Protein AF-A0A0G0XEP2-F1 (afdb_monomer)

Secondary structure (DSSP, 8-state):
-EE-TTHHHH-HHHHHHHHHHHHHHHHH---SEEEEEE-BHHHHTT----SSPPPP-B-GGG-SEEEE-GGGHHHHHHHHHT-GGGHHHHHHHHHHHHHS---EEEEEEEEPPP---

Structure (mmCIF, N/CA/C/O backbone):
data_AF-A0A0G0XEP2-F1
#
_entry.id   AF-A0A0G0XEP2-F1
#
loop_
_atom_site.group_PDB
_atom_site.id
_atom_site.type_symbol
_atom_site.label_atom_id
_atom_site.label_alt_id
_atom_site.label_comp_id
_atom_site.label_asym_id
_atom_site.label_entity_id
_atom_site.label_seq_id
_atom_site.pdbx_PDB_ins_code
_atom_site.Cartn_x
_atom_site.Cartn_y
_atom_site.Cartn_z
_atom_site.occupancy
_atom_site.B_iso_or_equiv
_atom_site.auth_seq_id
_atom_site.auth_comp_id
_atom_site.auth_asym_id
_atom_site.auth_atom_id
_atom_site.pdbx_PDB_model_num
ATOM 1 N N . MET A 1 1 ? -8.485 -1.991 4.196 1.00 96.00 1 MET A N 1
ATOM 2 C CA . MET A 1 1 ? -7.043 -2.001 3.879 1.00 96.00 1 MET A CA 1
ATOM 3 C C . MET A 1 1 ? -6.649 -0.611 3.416 1.00 96.00 1 MET A C 1
ATOM 5 O O . MET A 1 1 ? -7.498 0.071 2.856 1.00 96.00 1 MET A O 1
ATOM 9 N N . THR A 1 2 ? -5.418 -0.189 3.676 1.00 98.00 2 THR A N 1
ATOM 10 C CA . THR A 1 2 ? -4.826 1.052 3.152 1.00 98.00 2 THR A CA 1
ATOM 11 C C . THR A 1 2 ? -3.303 0.891 3.044 1.00 98.00 2 THR A C 1
ATOM 13 O O . THR A 1 2 ? -2.789 -0.190 3.333 1.00 98.00 2 THR A O 1
ATOM 16 N N . PHE A 1 3 ? -2.581 1.920 2.605 1.00 97.94 3 PHE A N 1
ATOM 17 C CA . PHE A 1 3 ? -1.112 1.940 2.585 1.00 97.94 3 PHE A CA 1
ATOM 18 C C . PHE A 1 3 ? -0.542 1.995 4.004 1.00 97.94 3 PHE A C 1
ATOM 20 O O . PHE A 1 3 ? -1.215 2.485 4.911 1.00 97.94 3 PHE A O 1
ATOM 27 N N . ASN A 1 4 ? 0.704 1.564 4.214 1.00 96.31 4 ASN A N 1
ATOM 28 C CA . ASN A 1 4 ? 1.413 1.906 5.448 1.00 96.31 4 ASN A CA 1
ATOM 29 C C . ASN A 1 4 ? 1.456 3.434 5.661 1.00 96.31 4 ASN A C 1
ATOM 31 O O . ASN A 1 4 ? 1.245 4.220 4.735 1.00 96.31 4 ASN A O 1
ATOM 35 N N . LEU A 1 5 ? 1.708 3.874 6.895 1.00 95.50 5 LEU A N 1
ATOM 36 C CA . LEU A 1 5 ? 1.630 5.302 7.236 1.00 95.50 5 LEU A CA 1
ATOM 37 C C . LEU A 1 5 ? 2.687 6.164 6.523 1.00 95.50 5 LEU A C 1
ATOM 39 O O . LEU A 1 5 ? 2.500 7.374 6.417 1.00 95.50 5 LEU A O 1
ATOM 43 N N . ASN A 1 6 ? 3.732 5.540 5.973 1.00 93.56 6 ASN A N 1
ATOM 44 C CA . ASN A 1 6 ? 4.745 6.186 5.137 1.00 93.56 6 ASN A CA 1
ATOM 45 C C . ASN A 1 6 ? 4.349 6.226 3.645 1.00 93.56 6 ASN A C 1
ATOM 47 O O . ASN A 1 6 ? 5.121 6.685 2.811 1.00 93.56 6 ASN A O 1
ATOM 51 N N . GLY A 1 7 ? 3.152 5.756 3.279 1.00 92.25 7 GLY A N 1
ATOM 52 C CA . GLY A 1 7 ? 2.630 5.812 1.914 1.00 92.25 7 GLY A CA 1
ATOM 53 C C . GLY A 1 7 ? 3.260 4.808 0.945 1.00 92.25 7 GLY A C 1
ATOM 54 O O . GLY A 1 7 ? 3.113 4.966 -0.265 1.00 92.25 7 GLY A O 1
ATOM 55 N N . VAL A 1 8 ? 3.945 3.782 1.461 1.00 91.88 8 VAL A N 1
ATOM 56 C CA . VAL A 1 8 ? 4.653 2.703 0.746 1.00 91.88 8 VAL A CA 1
ATOM 57 C C . VAL A 1 8 ? 5.816 3.198 -0.112 1.00 91.88 8 VAL A C 1
ATOM 59 O O . VAL A 1 8 ? 6.950 2.821 0.138 1.00 91.88 8 VAL A O 1
ATOM 62 N N . SER A 1 9 ? 5.543 4.064 -1.085 1.00 89.19 9 SER A N 1
ATOM 63 C CA . SER A 1 9 ? 6.525 4.729 -1.942 1.00 89.19 9 SER A CA 1
ATOM 64 C C . SER A 1 9 ? 6.906 6.133 -1.472 1.00 89.19 9 SER A C 1
ATOM 66 O O . SER A 1 9 ? 7.665 6.818 -2.149 1.00 89.19 9 SER A O 1
ATOM 68 N N . GLY A 1 10 ? 6.342 6.609 -0.357 1.00 89.88 10 GLY A N 1
ATOM 69 C CA . GLY A 1 10 ? 6.521 7.988 0.108 1.00 89.88 10 GLY A CA 1
ATOM 70 C C . GLY A 1 10 ? 5.616 9.010 -0.584 1.00 89.88 10 GLY A C 1
ATOM 71 O O . GLY A 1 10 ? 5.646 10.187 -0.227 1.00 89.88 10 GLY A O 1
ATOM 72 N N . HIS A 1 11 ? 4.789 8.595 -1.554 1.00 92.38 11 HIS A N 1
ATOM 73 C CA . HIS A 1 11 ? 3.886 9.510 -2.256 1.00 92.38 11 HIS A CA 1
ATOM 74 C C . HIS A 1 11 ? 2.908 10.176 -1.275 1.00 92.38 11 HIS A C 1
ATOM 76 O O . HIS A 1 11 ? 2.232 9.498 -0.498 1.00 92.38 11 HIS A O 1
ATOM 82 N N . LEU A 1 12 ? 2.787 11.506 -1.341 1.00 94.12 12 LEU A N 1
ATOM 83 C CA . LEU A 1 12 ? 1.985 12.286 -0.390 1.00 94.12 12 LEU A CA 1
ATOM 84 C C . LEU A 1 12 ? 0.513 11.857 -0.370 1.00 94.12 12 LEU A C 1
ATOM 86 O O . LEU A 1 12 ? -0.065 11.717 0.706 1.00 94.12 12 LEU A O 1
ATOM 90 N N . ASP A 1 13 ? -0.069 11.558 -1.533 1.00 95.50 13 ASP A N 1
ATOM 91 C CA . ASP A 1 13 ? -1.439 11.036 -1.606 1.00 95.50 13 ASP A CA 1
ATOM 92 C C . ASP A 1 13 ? -1.601 9.705 -0.865 1.00 95.50 13 ASP A C 1
ATOM 94 O O . ASP A 1 13 ? -2.604 9.501 -0.183 1.00 95.50 13 ASP A O 1
ATOM 98 N N . HIS A 1 14 ? -0.609 8.811 -0.922 1.00 96.19 14 HIS A N 1
ATOM 99 C CA . HIS A 1 14 ? -0.671 7.546 -0.193 1.00 96.19 14 HIS A CA 1
ATOM 100 C C . HIS A 1 14 ? -0.623 7.778 1.321 1.00 96.19 14 HIS A C 1
ATOM 102 O O . HIS A 1 14 ? -1.409 7.180 2.056 1.00 96.19 14 HIS A O 1
ATOM 108 N N . VAL A 1 15 ? 0.238 8.691 1.789 1.00 96.44 15 VAL A N 1
ATOM 109 C CA . VAL A 1 15 ? 0.303 9.099 3.205 1.00 96.44 15 VAL A CA 1
ATOM 110 C C . VAL A 1 15 ? -1.031 9.701 3.651 1.00 96.44 15 VAL A C 1
ATOM 112 O O . VAL A 1 15 ? -1.561 9.341 4.707 1.00 96.44 15 VAL A O 1
ATOM 115 N N . ALA A 1 16 ? -1.615 10.587 2.844 1.00 97.88 16 ALA A N 1
ATOM 116 C CA . ALA A 1 16 ? -2.897 11.214 3.140 1.00 97.88 16 ALA A CA 1
ATOM 117 C C . ALA A 1 16 ? -4.029 10.177 3.227 1.00 97.88 16 ALA A C 1
ATOM 119 O O . ALA A 1 16 ? -4.787 10.172 4.201 1.00 97.88 16 ALA A O 1
ATOM 120 N N . VAL A 1 17 ? -4.109 9.252 2.265 1.00 98.25 17 VAL A N 1
ATOM 121 C 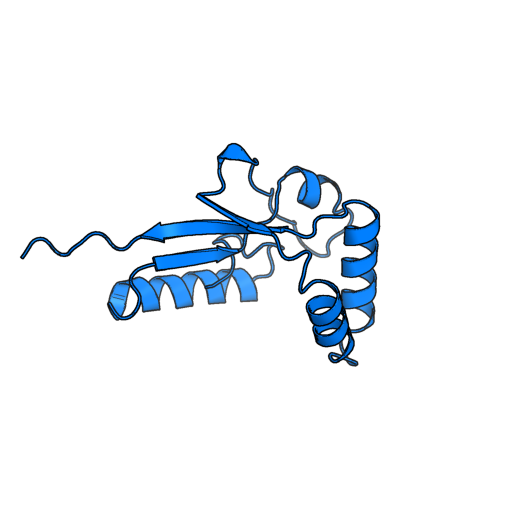CA . VAL A 1 17 ? -5.101 8.166 2.249 1.00 98.25 17 VAL A CA 1
ATOM 122 C C . VAL A 1 17 ? -4.919 7.220 3.439 1.00 98.25 17 VAL A C 1
ATOM 124 O O . VAL A 1 17 ? -5.917 6.842 4.063 1.00 98.25 17 VAL A O 1
ATOM 127 N N . ALA A 1 18 ? -3.682 6.872 3.809 1.00 97.94 18 ALA A N 1
ATOM 128 C CA . ALA A 1 18 ? -3.390 6.040 4.976 1.00 97.94 18 ALA A CA 1
ATOM 129 C C . ALA A 1 18 ? -3.915 6.681 6.267 1.00 97.94 18 ALA A C 1
ATOM 131 O O . ALA A 1 18 ? -4.652 6.049 7.030 1.00 97.94 18 ALA A O 1
ATOM 132 N N . ASN A 1 19 ? -3.624 7.966 6.476 1.00 97.94 19 ASN A N 1
ATOM 133 C CA . ASN A 1 19 ? -4.078 8.714 7.646 1.00 97.94 19 ASN A CA 1
ATOM 134 C C . ASN A 1 19 ? -5.603 8.903 7.666 1.00 97.94 19 ASN A C 1
ATOM 136 O O . ASN A 1 19 ? -6.243 8.661 8.694 1.00 97.94 19 ASN A O 1
ATOM 140 N N . ALA A 1 20 ? -6.208 9.274 6.535 1.00 98.19 20 ALA A N 1
ATOM 141 C CA . ALA A 1 20 ? -7.655 9.449 6.426 1.00 98.19 20 ALA A CA 1
ATOM 142 C C . ALA A 1 20 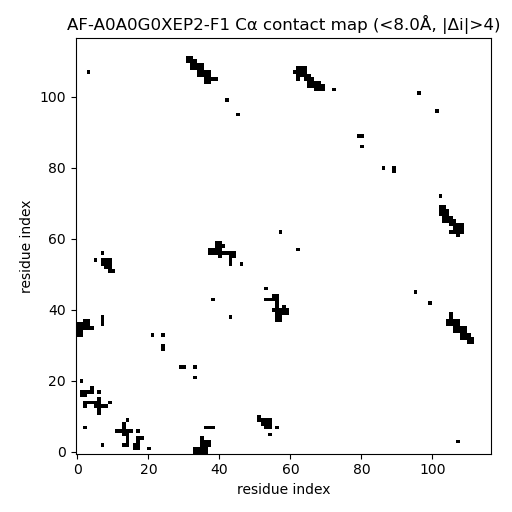? -8.404 8.137 6.701 1.00 98.19 20 ALA A C 1
ATOM 144 O O . ALA A 1 20 ? -9.341 8.111 7.503 1.00 98.19 20 ALA A O 1
ATOM 145 N N . THR A 1 21 ? -7.946 7.031 6.107 1.00 97.94 21 THR A N 1
ATOM 146 C CA . THR A 1 21 ? -8.531 5.700 6.323 1.00 97.94 21 THR A CA 1
ATOM 147 C C . THR A 1 21 ? -8.370 5.252 7.772 1.00 97.94 21 THR A C 1
ATOM 149 O O . THR A 1 21 ? -9.314 4.728 8.360 1.00 97.94 21 THR A O 1
ATOM 152 N N . THR A 1 22 ? -7.209 5.506 8.382 1.00 97.31 22 THR A N 1
ATOM 153 C CA . THR A 1 22 ? -6.956 5.194 9.797 1.00 97.31 22 THR A CA 1
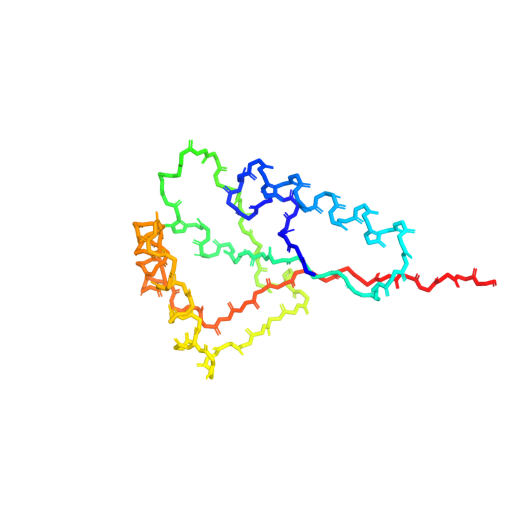ATOM 154 C C . THR A 1 22 ? -7.885 5.982 10.717 1.00 97.31 22 THR A C 1
ATOM 156 O O . THR A 1 22 ? -8.505 5.410 11.612 1.00 97.31 22 THR A O 1
ATOM 159 N N . SER A 1 23 ? -8.068 7.280 10.454 1.0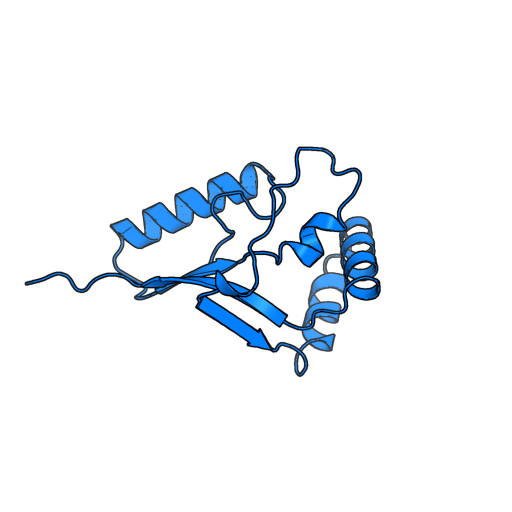0 96.81 23 SER A N 1
ATOM 160 C CA . SER A 1 23 ? -9.008 8.116 11.206 1.00 96.81 23 SER A CA 1
ATOM 161 C C . SER A 1 23 ? -10.450 7.624 11.055 1.00 96.81 23 SER A C 1
ATOM 163 O O . SER A 1 23 ? -11.186 7.554 12.040 1.00 96.81 23 SER A O 1
ATOM 165 N N . ALA A 1 24 ? -10.858 7.246 9.839 1.00 96.94 24 ALA A N 1
ATOM 166 C CA . ALA A 1 24 ? -12.180 6.685 9.582 1.00 96.94 24 ALA A CA 1
ATOM 167 C C . ALA A 1 24 ? -12.377 5.341 10.301 1.00 96.94 24 ALA A C 1
ATOM 169 O O . ALA A 1 24 ? -13.420 5.126 10.919 1.00 96.94 24 ALA A O 1
ATOM 170 N N . PHE A 1 25 ? -11.371 4.462 10.290 1.00 96.44 25 PHE A N 1
ATOM 171 C CA . PHE A 1 25 ? -11.381 3.215 11.053 1.00 96.44 25 PHE A CA 1
ATOM 172 C C . PHE A 1 25 ? -11.564 3.486 12.549 1.00 96.44 25 PHE A C 1
ATOM 174 O O . PHE A 1 25 ? -12.435 2.886 13.175 1.00 96.44 25 PHE A O 1
ATOM 181 N N . ASP A 1 26 ? -10.816 4.423 13.127 1.00 94.06 26 ASP A N 1
ATOM 182 C CA . ASP A 1 26 ? -10.905 4.725 14.558 1.00 94.06 26 ASP A CA 1
ATOM 183 C C . ASP A 1 26 ? -12.259 5.328 14.957 1.00 94.06 26 ASP A C 1
ATOM 185 O O . ASP A 1 26 ? -12.815 4.970 15.996 1.00 94.06 26 ASP A O 1
ATOM 189 N N . LYS A 1 27 ? -12.824 6.201 14.118 1.00 95.19 27 LYS A N 1
ATOM 190 C CA . LYS A 1 27 ? -14.074 6.917 14.415 1.00 95.19 27 LYS A CA 1
ATOM 191 C C . LYS A 1 27 ? -15.331 6.086 14.183 1.00 95.19 27 LYS A C 1
ATOM 193 O O . LYS A 1 27 ? -16.277 6.192 14.956 1.00 95.19 27 LYS A O 1
ATOM 198 N N . THR A 1 28 ? -15.373 5.301 13.107 1.00 94.62 28 THR A N 1
ATOM 199 C CA . THR A 1 28 ? -16.615 4.629 12.683 1.00 94.62 28 THR A CA 1
ATOM 200 C C . THR A 1 28 ? -16.901 3.358 13.461 1.00 94.62 28 THR A C 1
ATOM 202 O O . THR A 1 28 ? -18.059 2.987 13.614 1.00 94.62 28 THR A O 1
ATOM 205 N N . GLY A 1 29 ? -15.872 2.655 13.936 1.00 89.94 29 GLY A N 1
ATOM 206 C CA . GLY A 1 29 ? -16.102 1.368 14.582 1.00 89.94 29 GLY A CA 1
ATOM 207 C C . GLY A 1 29 ? -16.519 0.242 13.620 1.00 89.94 29 GLY A C 1
ATOM 208 O O . GLY A 1 29 ? -16.819 -0.848 14.091 1.00 89.94 29 GLY A O 1
ATOM 209 N N . PHE A 1 30 ? -16.546 0.474 12.301 1.00 92.00 30 PHE A N 1
ATOM 210 C CA . PHE A 1 30 ? -17.205 -0.434 11.352 1.00 92.00 30 PHE A CA 1
ATOM 211 C C . PHE A 1 30 ? -16.456 -1.759 11.131 1.00 92.00 30 PHE A C 1
ATOM 213 O O . PHE A 1 30 ? -17.056 -2.824 11.168 1.00 92.00 30 PHE A O 1
ATOM 220 N N . ALA A 1 31 ? -15.139 -1.705 10.913 1.00 94.25 31 ALA A N 1
ATOM 221 C CA . ALA A 1 31 ? -14.309 -2.889 10.660 1.00 94.25 31 ALA A CA 1
ATOM 222 C C . ALA A 1 31 ? -13.517 -3.299 11.906 1.00 94.25 31 ALA A C 1
ATOM 224 O O . ALA A 1 31 ? -13.067 -2.419 12.631 1.00 94.25 31 ALA A O 1
ATOM 225 N N . GLU A 1 32 ? -13.292 -4.593 12.142 1.00 95.50 32 GLU A N 1
ATOM 226 C CA . GLU A 1 32 ? -12.534 -5.099 13.305 1.00 95.50 32 GLU A CA 1
ATOM 227 C C . GLU A 1 32 ? -11.012 -4.979 13.147 1.00 95.50 32 GLU A C 1
ATOM 229 O O . GLU A 1 32 ? -10.292 -4.776 14.127 1.00 95.50 32 GLU A O 1
ATOM 234 N N . LYS A 1 33 ? -10.521 -5.083 11.909 1.00 97.31 33 LYS A N 1
ATOM 235 C CA . LYS A 1 33 ? -9.098 -5.033 11.565 1.00 97.31 33 LYS A CA 1
ATOM 236 C C . LYS A 1 33 ? -8.836 -3.998 10.480 1.00 97.31 33 LYS A C 1
ATOM 238 O O . LYS A 1 33 ? -9.624 -3.856 9.542 1.00 97.31 33 LYS A O 1
ATOM 243 N N . LEU A 1 34 ? -7.701 -3.316 10.585 1.00 97.81 34 LEU A N 1
ATOM 244 C CA . LEU A 1 34 ? -7.151 -2.475 9.533 1.00 97.81 34 LEU A CA 1
ATOM 245 C C . LEU A 1 34 ? -5.801 -3.037 9.087 1.00 97.81 34 LEU A C 1
ATOM 247 O O . LEU A 1 34 ? -4.864 -3.127 9.874 1.00 97.81 34 LEU A O 1
ATOM 251 N N . TYR A 1 35 ? -5.743 -3.397 7.811 1.00 98.38 35 TYR A N 1
ATOM 252 C CA . TYR A 1 35 ? -4.560 -3.909 7.129 1.00 98.38 35 TYR A CA 1
ATOM 253 C C . TYR A 1 35 ? -3.804 -2.762 6.465 1.00 98.38 35 TYR A C 1
ATOM 255 O O . TYR A 1 35 ? -4.393 -2.056 5.635 1.00 98.38 35 TYR A O 1
ATOM 263 N N . TYR A 1 36 ? -2.531 -2.606 6.812 1.00 98.31 36 TYR A N 1
ATOM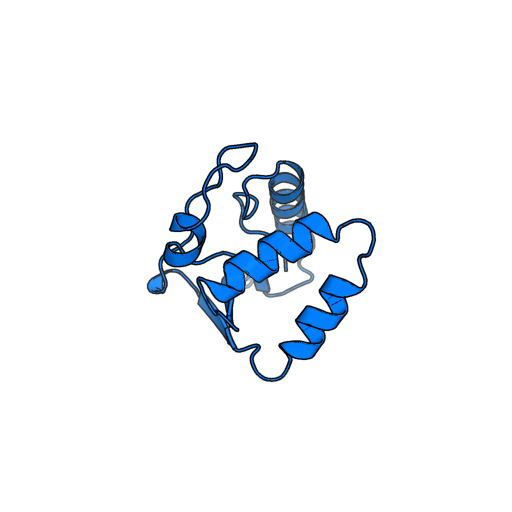 264 C CA . TYR A 1 36 ? -1.601 -1.676 6.184 1.00 98.31 36 TYR A CA 1
ATOM 265 C C . TYR A 1 36 ? -0.698 -2.445 5.230 1.00 98.31 36 TYR A C 1
ATOM 267 O O . TYR A 1 36 ? 0.115 -3.249 5.678 1.00 98.31 36 TYR A O 1
ATOM 275 N N . TYR A 1 37 ? -0.862 -2.221 3.928 1.00 97.94 37 TYR A N 1
ATOM 276 C CA . TYR A 1 37 ? 0.021 -2.801 2.922 1.00 97.94 37 TYR A CA 1
ATOM 277 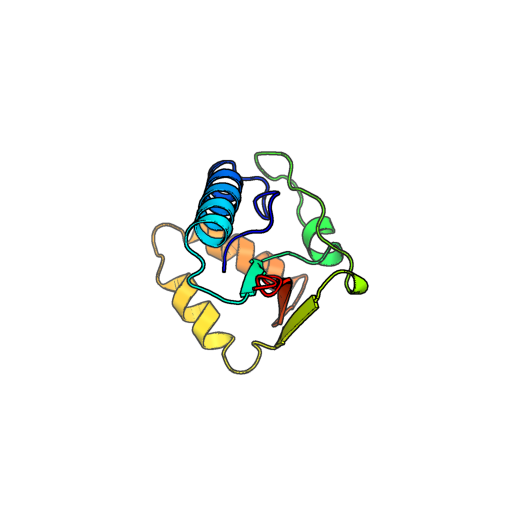C C . TYR A 1 37 ? 1.419 -2.201 3.068 1.00 97.94 37 TYR A C 1
ATOM 279 O O . TYR A 1 37 ? 1.573 -0.976 3.038 1.00 97.94 37 TYR A O 1
ATOM 287 N N . SER A 1 38 ? 2.411 -3.071 3.215 1.00 96.56 38 SER A N 1
ATOM 288 C CA . SER A 1 38 ? 3.811 -2.719 3.428 1.00 96.56 38 SER A CA 1
ATOM 289 C C . SER A 1 38 ? 4.699 -3.515 2.474 1.00 96.56 38 SER A C 1
ATOM 291 O O . SER A 1 38 ? 4.327 -4.590 2.004 1.00 96.56 38 SER A O 1
ATOM 293 N N . LEU A 1 39 ? 5.883 -2.980 2.185 1.00 94.31 39 LEU A N 1
ATOM 294 C CA . LEU A 1 39 ? 6.889 -3.660 1.373 1.00 94.31 39 LEU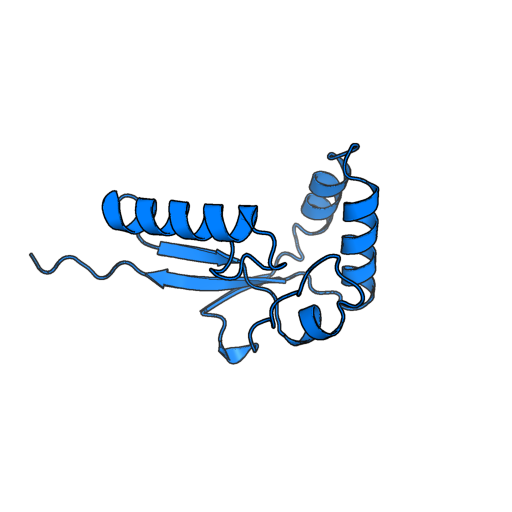 A CA 1
ATOM 295 C C . LEU A 1 39 ? 8.005 -4.202 2.272 1.00 94.31 39 LEU A C 1
ATOM 297 O O . LEU A 1 39 ? 8.378 -3.519 3.229 1.00 94.31 39 LEU A O 1
ATOM 301 N N . PRO A 1 40 ? 8.560 -5.387 1.969 1.00 94.12 40 PRO A N 1
ATOM 302 C CA . PRO A 1 40 ? 9.772 -5.868 2.618 1.00 94.12 40 PRO A CA 1
ATOM 303 C C . PRO A 1 40 ? 10.944 -4.933 2.368 1.00 94.12 40 PRO A C 1
ATOM 305 O O . PRO A 1 40 ? 11.112 -4.435 1.251 1.00 94.12 40 PRO A O 1
ATOM 308 N N . LYS A 1 41 ? 11.803 -4.773 3.373 1.00 93.31 41 LYS A N 1
ATOM 309 C CA . LYS A 1 41 ? 13.032 -3.991 3.254 1.00 93.31 41 LYS A CA 1
ATOM 310 C C . LYS A 1 41 ? 13.899 -4.478 2.092 1.00 93.31 41 LYS A C 1
ATOM 312 O O . LYS A 1 41 ? 14.333 -3.684 1.266 1.00 93.31 41 LYS A O 1
ATOM 317 N N . ALA A 1 42 ? 14.030 -5.796 1.945 1.00 90.19 42 ALA A N 1
ATOM 318 C CA . ALA A 1 42 ? 14.760 -6.407 0.835 1.00 90.19 42 ALA A CA 1
ATOM 319 C C . ALA A 1 42 ? 14.232 -5.996 -0.554 1.00 90.19 42 ALA A C 1
ATOM 321 O O . ALA A 1 42 ? 14.994 -6.008 -1.514 1.00 90.19 42 ALA A O 1
ATOM 322 N N . TYR A 1 43 ? 12.948 -5.635 -0.678 1.00 89.38 43 TYR A N 1
ATOM 323 C CA . TYR A 1 43 ? 12.394 -5.088 -1.916 1.00 89.38 43 TYR A CA 1
ATOM 324 C C . TYR A 1 43 ? 12.700 -3.594 -2.052 1.00 89.38 43 TYR A C 1
ATOM 326 O O . TYR A 1 43 ? 13.163 -3.165 -3.108 1.00 89.38 43 TYR A O 1
ATOM 334 N N . THR A 1 44 ? 12.471 -2.798 -1.003 1.00 90.56 44 THR A N 1
ATOM 335 C CA . THR A 1 44 ? 12.710 -1.344 -1.048 1.00 90.56 44 THR A CA 1
ATOM 336 C C . THR A 1 44 ? 14.178 -1.002 -1.278 1.00 90.56 44 THR A C 1
ATOM 338 O O . THR A 1 44 ? 14.463 -0.062 -2.008 1.00 90.56 44 THR A O 1
ATOM 341 N N . ASP A 1 45 ? 15.103 -1.816 -0.762 1.00 89.06 45 ASP A N 1
ATOM 342 C CA . ASP A 1 45 ? 16.549 -1.671 -0.975 1.00 89.06 45 ASP A CA 1
ATOM 343 C C . ASP A 1 45 ? 16.957 -1.845 -2.456 1.00 89.06 45 ASP A C 1
ATOM 345 O O . ASP A 1 45 ? 18.059 -1.466 -2.843 1.00 89.06 45 ASP A O 1
ATOM 349 N N . THR A 1 46 ? 16.082 -2.406 -3.304 1.00 85.69 46 THR A N 1
ATOM 350 C CA . THR A 1 46 ? 16.310 -2.522 -4.761 1.00 85.69 46 THR A CA 1
ATOM 351 C C . THR A 1 46 ? 15.776 -1.337 -5.565 1.00 85.69 46 THR A C 1
ATOM 353 O O . THR A 1 46 ? 15.962 -1.292 -6.785 1.00 85.69 46 THR A O 1
ATOM 356 N N . ILE A 1 47 ? 15.071 -0.409 -4.912 1.00 84.75 47 ILE A N 1
ATOM 357 C CA . ILE A 1 47 ? 14.492 0.766 -5.553 1.00 84.75 47 ILE A CA 1
ATOM 358 C C . ILE A 1 47 ? 15.540 1.876 -5.577 1.00 84.75 47 ILE A C 1
ATOM 360 O O . ILE A 1 47 ? 15.851 2.495 -4.564 1.00 84.75 47 ILE A O 1
ATOM 364 N N . GLU A 1 48 ? 16.057 2.139 -6.770 1.00 76.69 48 GLU A N 1
ATOM 365 C CA . GLU A 1 48 ? 16.970 3.243 -7.057 1.00 76.69 48 GLU A CA 1
ATOM 366 C C . GLU A 1 48 ? 16.207 4.362 -7.791 1.00 76.69 48 GLU A C 1
ATOM 368 O O . GLU A 1 48 ? 15.234 4.097 -8.499 1.00 76.69 48 GLU A O 1
ATOM 373 N N . ASP A 1 49 ? 16.649 5.612 -7.624 1.00 73.75 49 ASP A N 1
ATOM 374 C CA . ASP A 1 49 ? 16.204 6.776 -8.408 1.00 73.75 49 ASP A CA 1
ATOM 375 C C . ASP A 1 49 ? 14.682 7.026 -8.453 1.00 73.75 49 ASP A C 1
ATOM 377 O O . ASP A 1 49 ? 14.087 7.267 -9.508 1.00 73.75 49 ASP A O 1
ATOM 381 N N . TYR A 1 50 ? 14.029 7.025 -7.288 1.00 80.12 50 TYR A N 1
ATOM 382 C CA . TYR A 1 50 ? 12.647 7.495 -7.180 1.00 80.12 50 TYR A CA 1
ATOM 383 C C . TYR A 1 50 ? 12.579 9.030 -7.119 1.00 80.12 50 TYR A C 1
ATOM 385 O O . TYR A 1 50 ? 13.460 9.690 -6.570 1.00 80.12 50 TYR A O 1
ATOM 393 N N . PHE A 1 51 ? 11.517 9.621 -7.678 1.00 79.62 51 PHE A N 1
ATOM 394 C CA . PHE A 1 51 ? 11.397 11.081 -7.827 1.00 79.62 51 PHE A CA 1
ATOM 395 C C . PHE A 1 51 ? 11.298 11.849 -6.488 1.00 79.62 51 PHE A C 1
ATOM 397 O O . PHE A 1 51 ? 11.448 13.070 -6.460 1.00 79.62 51 PHE A O 1
ATOM 404 N N . ILE A 1 52 ? 11.049 11.133 -5.387 1.00 80.69 52 ILE A N 1
ATOM 405 C CA . ILE A 1 52 ? 11.111 11.583 -3.989 1.00 80.69 52 ILE A CA 1
ATOM 406 C C . ILE A 1 52 ? 11.820 10.515 -3.144 1.00 80.69 52 ILE A C 1
ATOM 408 O O . ILE A 1 52 ? 12.106 9.422 -3.627 1.00 80.69 52 ILE A O 1
ATOM 412 N N . HIS A 1 53 ? 12.061 10.799 -1.860 1.00 84.62 53 HIS A N 1
ATOM 413 C CA . HIS A 1 53 ? 12.560 9.792 -0.923 1.00 84.62 53 HIS A CA 1
ATOM 414 C C . HIS A 1 53 ? 11.591 8.602 -0.823 1.00 84.62 53 HIS A C 1
ATOM 416 O O . HIS A 1 53 ? 10.443 8.768 -0.406 1.00 84.62 53 HIS A O 1
ATOM 422 N N . PHE A 1 54 ? 12.074 7.415 -1.195 1.00 90.19 54 PHE A N 1
ATOM 423 C CA . PHE A 1 54 ? 11.362 6.154 -1.020 1.00 90.19 54 PHE A CA 1
ATOM 424 C C . PHE A 1 54 ? 11.626 5.638 0.408 1.00 90.19 54 PHE A C 1
ATOM 426 O O . PHE A 1 54 ? 12.790 5.417 0.746 1.00 90.19 54 PHE A O 1
ATOM 433 N N . PRO A 1 55 ? 10.59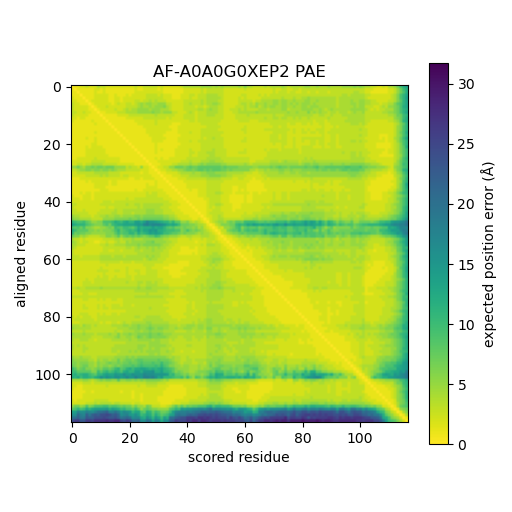9 5.483 1.264 1.00 91.81 55 PRO A N 1
ATOM 434 C CA . PRO A 1 55 ? 10.786 5.045 2.643 1.00 91.81 55 PRO A CA 1
ATOM 435 C C . PRO A 1 55 ? 11.329 3.619 2.730 1.00 91.81 55 PRO A C 1
ATOM 437 O O . PRO A 1 55 ? 10.984 2.768 1.907 1.00 91.81 55 PRO A O 1
ATOM 440 N N . ASP A 1 56 ? 12.100 3.342 3.781 1.00 93.06 56 ASP A N 1
ATOM 441 C CA . ASP A 1 56 ? 12.509 1.977 4.103 1.00 93.06 56 ASP A CA 1
ATOM 442 C C . ASP A 1 56 ? 11.284 1.067 4.292 1.00 93.06 56 ASP A C 1
ATOM 444 O O . ASP A 1 56 ? 10.290 1.432 4.935 1.00 93.06 56 ASP A O 1
ATOM 448 N N . GLY A 1 57 ? 11.369 -0.132 3.715 1.00 93.44 57 GLY A N 1
ATOM 449 C CA . GLY A 1 57 ? 10.444 -1.223 3.978 1.00 93.44 57 GLY A CA 1
ATOM 450 C C . GLY A 1 57 ? 10.645 -1.835 5.364 1.00 93.44 57 GLY A C 1
ATOM 451 O O . GLY A 1 57 ? 11.555 -1.468 6.106 1.00 93.44 57 GLY A O 1
ATOM 452 N N . SER A 1 58 ? 9.790 -2.795 5.696 1.00 95.50 58 SER A N 1
ATOM 453 C CA . SER A 1 58 ? 9.832 -3.517 6.971 1.00 95.50 58 SER A CA 1
ATOM 454 C C . SER A 1 58 ? 10.579 -4.841 6.841 1.00 95.50 58 SER A C 1
ATOM 456 O O . SER A 1 58 ? 10.572 -5.474 5.784 1.00 95.50 58 SER A O 1
ATOM 458 N N . GLU A 1 59 ? 11.212 -5.279 7.917 1.00 95.69 59 GLU A N 1
ATOM 459 C CA . GLU A 1 59 ? 11.825 -6.598 8.016 1.00 95.69 59 GLU A CA 1
ATOM 460 C C . GLU A 1 59 ? 10.756 -7.700 8.059 1.00 95.69 59 GLU A C 1
ATOM 462 O O . GLU A 1 59 ? 9.643 -7.495 8.544 1.00 95.69 59 GLU A O 1
ATOM 467 N N . ASP A 1 60 ? 11.102 -8.911 7.612 1.00 91.75 60 ASP A N 1
ATOM 468 C CA . ASP A 1 60 ? 10.147 -10.028 7.507 1.00 91.75 60 ASP A CA 1
ATOM 469 C C . ASP A 1 60 ? 9.427 -10.352 8.831 1.00 91.75 60 ASP A C 1
ATOM 471 O O . ASP A 1 60 ? 8.274 -10.783 8.831 1.00 91.75 60 ASP A O 1
ATOM 475 N N . HIS A 1 61 ? 10.098 -10.135 9.966 1.00 95.12 61 HIS A N 1
ATOM 476 C CA . HIS A 1 61 ? 9.563 -10.402 11.304 1.00 95.12 61 HIS A CA 1
ATOM 477 C C . HIS A 1 61 ? 8.611 -9.314 11.826 1.00 95.12 61 HIS A C 1
ATOM 479 O O . HIS A 1 61 ? 7.990 -9.510 12.868 1.00 95.12 61 HIS A O 1
ATOM 485 N N . GLU A 1 62 ? 8.505 -8.175 11.139 1.00 96.38 62 GLU A N 1
ATOM 486 C CA . GLU A 1 62 ? 7.607 -7.073 11.502 1.00 96.38 62 GLU A CA 1
ATOM 487 C C . GLU A 1 62 ? 6.212 -7.217 10.873 1.00 96.38 62 GLU A C 1
ATOM 489 O O . GLU A 1 62 ? 5.289 -6.491 11.245 1.00 96.38 62 GLU A O 1
ATOM 494 N N . PHE A 1 63 ? 6.036 -8.133 9.917 1.00 97.38 63 PHE A N 1
ATOM 495 C CA . PHE A 1 63 ? 4.740 -8.379 9.291 1.00 97.38 63 PHE A CA 1
ATOM 496 C C . PHE A 1 63 ? 3.854 -9.268 10.161 1.00 97.38 63 PHE A C 1
ATOM 498 O O . PHE A 1 63 ? 4.239 -10.367 10.555 1.00 97.38 63 PHE A O 1
ATOM 505 N N . ASP A 1 64 ? 2.620 -8.822 10.384 1.00 98.06 64 ASP A N 1
ATOM 506 C CA . ASP A 1 64 ? 1.609 -9.593 11.107 1.00 98.06 64 ASP A CA 1
ATOM 507 C C . ASP A 1 64 ? 0.912 -10.616 10.196 1.00 98.06 64 ASP A C 1
ATOM 509 O O . ASP A 1 64 ? 0.489 -11.679 10.651 1.00 98.06 64 ASP A O 1
ATOM 513 N N . GLU A 1 65 ? 0.761 -10.297 8.904 1.00 97.50 65 GLU A N 1
ATOM 514 C CA . GLU A 1 65 ? 0.104 -11.171 7.933 1.00 97.50 65 GLU A CA 1
ATOM 515 C C . GLU A 1 65 ? 0.809 -11.122 6.572 1.00 97.50 65 GLU A C 1
ATOM 517 O O . GLU A 1 65 ? 1.095 -10.053 6.030 1.00 97.50 65 GLU A O 1
ATOM 522 N N . ILE A 1 66 ? 1.077 -12.301 6.005 1.00 96.62 66 ILE A N 1
ATOM 523 C CA . ILE A 1 66 ? 1.691 -12.463 4.685 1.00 96.62 66 ILE A CA 1
ATOM 524 C C . ILE A 1 66 ? 0.786 -13.365 3.853 1.00 96.62 66 ILE A C 1
ATOM 526 O O . ILE A 1 66 ? 0.603 -14.543 4.164 1.00 96.62 66 ILE A O 1
ATOM 530 N N . VAL A 1 67 ? 0.236 -12.819 2.774 1.00 96.50 67 VAL A N 1
ATOM 531 C CA . VAL A 1 67 ? -0.701 -13.523 1.898 1.00 96.50 67 VAL A CA 1
ATOM 532 C C . VAL A 1 67 ? 0.045 -14.020 0.671 1.00 96.50 67 VAL A C 1
ATOM 534 O O . VAL A 1 67 ? 0.550 -13.227 -0.120 1.00 96.50 67 VAL A O 1
ATOM 537 N N . ASN A 1 68 ? 0.110 -15.339 0.485 1.00 96.06 68 ASN A N 1
ATOM 538 C CA . ASN A 1 68 ? 0.613 -15.918 -0.757 1.00 96.06 68 ASN A CA 1
ATOM 539 C C . ASN A 1 68 ? -0.423 -15.713 -1.871 1.00 96.06 68 ASN A C 1
ATOM 541 O O . ASN A 1 68 ? -1.539 -16.214 -1.782 1.00 96.06 68 ASN A O 1
ATOM 545 N N . ILE A 1 69 ? -0.033 -15.003 -2.926 1.00 96.31 69 ILE A N 1
ATOM 546 C CA . ILE A 1 69 ? -0.888 -14.670 -4.072 1.00 96.31 69 ILE A CA 1
ATOM 547 C C . ILE A 1 69 ? -0.488 -15.441 -5.334 1.00 96.31 69 ILE A C 1
ATOM 549 O O . ILE A 1 69 ? -0.848 -15.047 -6.440 1.00 96.31 69 ILE A O 1
ATOM 553 N N . SER A 1 70 ? 0.275 -16.531 -5.193 1.00 96.06 70 SER A N 1
ATOM 554 C CA . SER A 1 70 ? 0.779 -17.302 -6.336 1.00 96.06 70 SER A CA 1
ATOM 555 C C . SER A 1 70 ? -0.330 -17.803 -7.256 1.00 96.06 70 SER A C 1
ATOM 557 O O . SER A 1 70 ? -0.177 -17.710 -8.473 1.00 96.06 70 SER A O 1
ATOM 559 N N . ASP A 1 71 ? -1.450 -18.243 -6.681 1.00 97.31 71 ASP A N 1
ATOM 560 C CA . ASP A 1 71 ? -2.583 -18.818 -7.417 1.00 97.31 71 ASP A CA 1
ATOM 561 C C . ASP A 1 71 ? -3.383 -17.771 -8.204 1.00 97.31 71 ASP A C 1
ATOM 563 O O . ASP A 1 71 ? -4.061 -18.097 -9.174 1.00 97.31 71 ASP A O 1
ATOM 567 N N . VAL A 1 72 ? -3.294 -16.499 -7.804 1.00 96.69 72 VAL A N 1
ATOM 568 C CA . VAL A 1 72 ? -3.990 -15.370 -8.447 1.00 96.69 72 VAL A CA 1
ATOM 569 C C . VAL A 1 72 ? -3.022 -14.388 -9.107 1.00 96.69 72 VAL A C 1
ATOM 571 O O . VAL A 1 72 ? -3.412 -13.284 -9.488 1.00 96.69 72 VAL A O 1
ATOM 574 N N . TRP A 1 73 ? -1.752 -14.773 -9.249 1.00 95.12 73 TRP A N 1
ATOM 575 C CA . TRP A 1 73 ? -0.704 -13.892 -9.752 1.00 95.12 73 TRP A CA 1
ATOM 576 C C . TRP A 1 73 ? -1.014 -13.379 -11.154 1.00 95.12 73 TRP A C 1
ATOM 578 O O . TRP A 1 73 ? -0.962 -12.176 -11.396 1.00 95.12 73 TRP A O 1
ATOM 588 N N . ASP A 1 74 ? -1.409 -14.273 -12.056 1.00 95.38 74 ASP A N 1
ATOM 589 C CA . ASP A 1 74 ? -1.698 -13.909 -13.443 1.00 95.38 74 ASP A CA 1
ATOM 590 C C . ASP A 1 74 ? -2.922 -12.985 -13.533 1.00 95.38 74 ASP A C 1
ATOM 592 O O . ASP A 1 74 ? -2.934 -12.051 -14.333 1.00 95.38 74 ASP A O 1
ATOM 596 N N . THR A 1 75 ? -3.900 -13.155 -12.636 1.00 97.50 75 THR A N 1
ATOM 597 C CA . THR A 1 75 ? -5.032 -12.229 -12.487 1.00 97.50 75 THR A CA 1
ATOM 598 C C . THR A 1 75 ? -4.568 -10.844 -12.032 1.00 97.50 75 THR A C 1
ATOM 600 O O . THR A 1 75 ? -5.031 -9.843 -12.575 1.00 97.50 75 THR A O 1
ATOM 603 N N . LYS A 1 76 ? -3.623 -10.757 -11.083 1.00 95.56 76 LYS A N 1
ATOM 604 C CA . LYS A 1 76 ? -3.020 -9.482 -10.649 1.00 95.56 76 LYS A CA 1
ATOM 605 C C . LYS A 1 76 ? -2.285 -8.801 -11.804 1.00 95.56 76 LYS A C 1
ATOM 607 O O . LYS A 1 76 ? -2.465 -7.602 -12.003 1.00 95.56 76 LYS A O 1
ATOM 612 N N . ILE A 1 77 ? -1.515 -9.553 -12.598 1.00 94.69 77 ILE A N 1
ATOM 613 C CA . ILE A 1 77 ? -0.849 -9.018 -13.795 1.00 94.69 77 ILE A CA 1
ATOM 614 C C . ILE A 1 77 ? -1.877 -8.491 -14.797 1.00 94.69 77 ILE A C 1
ATOM 616 O O . ILE A 1 77 ? -1.758 -7.352 -15.237 1.00 94.69 77 ILE A O 1
ATOM 620 N N . ALA A 1 78 ? -2.903 -9.277 -15.126 1.00 96.50 78 ALA A N 1
ATOM 621 C CA . ALA A 1 78 ? -3.942 -8.867 -16.066 1.00 96.50 78 ALA A CA 1
ATOM 622 C C . ALA A 1 78 ? -4.677 -7.598 -15.600 1.00 96.50 78 ALA A C 1
ATOM 624 O O . ALA A 1 78 ? -4.895 -6.691 -16.400 1.00 96.50 78 ALA A O 1
ATOM 625 N N . ALA A 1 79 ? -4.997 -7.506 -14.304 1.00 97.19 79 ALA A N 1
ATOM 626 C CA . ALA A 1 79 ? -5.619 -6.324 -13.716 1.00 97.19 79 ALA A CA 1
ATOM 627 C C . ALA A 1 79 ? -4.717 -5.085 -13.817 1.00 97.19 79 ALA A C 1
ATOM 629 O O . ALA A 1 79 ? -5.193 -4.031 -14.224 1.00 97.19 79 ALA A O 1
ATOM 630 N N . MET A 1 80 ? -3.415 -5.209 -13.520 1.00 95.75 80 MET A N 1
ATOM 631 C CA . MET A 1 80 ? -2.466 -4.105 -13.706 1.00 95.75 80 MET A CA 1
ATOM 632 C C . MET A 1 80 ? -2.417 -3.668 -15.172 1.00 95.75 80 MET A C 1
ATOM 634 O O . MET A 1 80 ? -2.597 -2.492 -15.462 1.00 95.75 80 MET A O 1
ATOM 638 N N . MET A 1 81 ? -2.261 -4.612 -16.104 1.00 95.75 81 MET A N 1
ATOM 639 C CA . MET A 1 81 ? -2.138 -4.325 -17.539 1.00 95.75 81 MET A CA 1
ATOM 640 C C . MET A 1 81 ? -3.378 -3.662 -18.157 1.00 95.75 81 MET A C 1
ATOM 642 O O . MET A 1 81 ? -3.258 -3.048 -19.214 1.00 95.75 81 MET A O 1
ATOM 646 N N . ALA A 1 82 ? -4.545 -3.750 -17.511 1.00 97.50 82 ALA A N 1
ATOM 647 C CA . ALA A 1 82 ? -5.755 -3.051 -17.940 1.00 97.50 82 ALA A CA 1
ATOM 648 C C . ALA A 1 82 ? -5.689 -1.522 -17.730 1.00 97.50 82 ALA A C 1
ATOM 650 O O . ALA A 1 82 ? -6.466 -0.787 -18.338 1.00 97.50 82 ALA A O 1
ATOM 651 N N . HIS A 1 83 ? -4.769 -1.014 -16.901 1.00 96.12 83 HIS A N 1
ATOM 652 C CA . HIS A 1 83 ? -4.56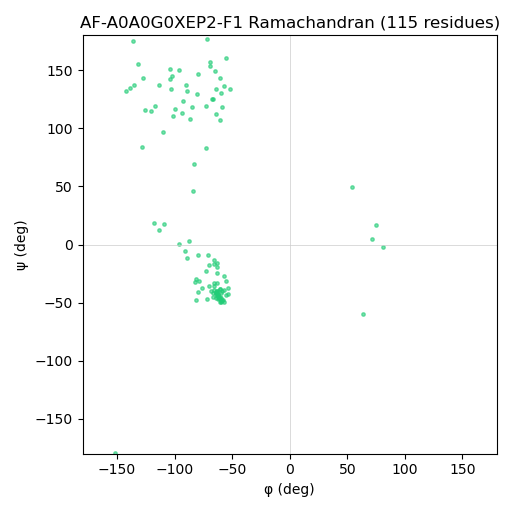4 0.424 -16.697 1.00 96.12 83 HIS A CA 1
ATOM 653 C C . HIS A 1 83 ? -3.659 1.016 -17.791 1.00 96.12 83 HIS A C 1
ATOM 655 O O . HIS A 1 83 ? -2.521 1.410 -17.540 1.00 96.12 83 HIS A O 1
ATOM 661 N N . GLU A 1 84 ? -4.173 1.091 -19.022 1.00 95.94 84 GLU A N 1
ATOM 662 C CA . GLU A 1 84 ? -3.408 1.469 -20.224 1.00 95.94 84 GLU A CA 1
ATOM 663 C C . GLU A 1 84 ? -2.664 2.809 -20.098 1.00 95.94 84 GLU A C 1
ATOM 665 O O . GLU A 1 84 ? -1.523 2.929 -20.544 1.00 95.94 84 GLU A O 1
ATOM 670 N N . SER A 1 85 ? -3.264 3.806 -19.439 1.00 97.06 85 SER A N 1
ATOM 671 C CA . SER A 1 85 ? -2.649 5.125 -19.237 1.00 97.06 85 SER A CA 1
ATOM 672 C C . SER A 1 85 ? -1.480 5.129 -18.246 1.00 97.06 85 SER A C 1
ATOM 674 O O . SER A 1 85 ? -0.816 6.152 -18.111 1.00 97.06 85 SER A O 1
ATOM 676 N N . GLN A 1 86 ? -1.236 4.027 -17.531 1.00 95.06 86 GLN A N 1
ATOM 677 C CA . GLN A 1 86 ? -0.181 3.871 -16.517 1.00 95.06 86 GLN A CA 1
ATOM 678 C C . GLN A 1 86 ? 0.834 2.787 -16.911 1.00 95.06 86 GLN A C 1
ATOM 680 O O . GLN A 1 86 ? 1.557 2.251 -16.072 1.00 95.06 86 GLN A O 1
ATOM 685 N N . LYS A 1 87 ? 0.879 2.431 -18.202 1.00 94.06 87 LYS A N 1
ATOM 686 C CA . LYS A 1 87 ? 1.684 1.321 -18.722 1.00 94.06 87 LYS A CA 1
ATOM 687 C C . LYS A 1 87 ? 3.161 1.404 -18.333 1.00 94.06 87 LYS A C 1
ATOM 689 O O . LYS A 1 87 ? 3.732 0.392 -17.944 1.00 94.06 87 LYS A O 1
ATOM 694 N N . GLU A 1 88 ? 3.763 2.588 -18.409 1.00 92.38 88 GLU A N 1
ATOM 695 C CA . GLU A 1 88 ? 5.180 2.772 -18.074 1.00 92.38 88 GLU A CA 1
ATOM 696 C C . GLU A 1 88 ? 5.472 2.460 -16.600 1.00 92.38 88 GLU A C 1
ATOM 698 O O . GLU A 1 88 ? 6.472 1.811 -16.289 1.00 92.38 88 GLU A O 1
ATOM 703 N N . ASP A 1 89 ? 4.581 2.861 -15.691 1.00 90.12 89 ASP A N 1
ATOM 704 C CA . ASP A 1 89 ? 4.717 2.563 -14.265 1.00 90.12 89 ASP A CA 1
ATOM 705 C C . ASP A 1 89 ? 4.526 1.070 -13.989 1.00 90.12 89 ASP A C 1
ATOM 707 O O . ASP A 1 89 ? 5.285 0.474 -13.222 1.00 90.12 89 ASP A O 1
ATOM 711 N N . ILE A 1 90 ? 3.571 0.430 -14.671 1.00 92.75 90 ILE A N 1
ATOM 712 C CA . ILE A 1 90 ? 3.368 -1.020 -14.584 1.00 92.75 90 ILE A CA 1
ATOM 713 C C . ILE A 1 90 ? 4.611 -1.765 -15.066 1.00 92.75 90 ILE A C 1
ATOM 715 O O . ILE A 1 90 ? 5.078 -2.672 -14.381 1.00 92.75 90 ILE A O 1
ATOM 719 N N . ASP A 1 91 ? 5.192 -1.373 -16.200 1.00 92.31 91 ASP A N 1
ATOM 720 C CA . ASP A 1 91 ? 6.392 -2.012 -16.738 1.00 92.31 91 ASP A CA 1
ATOM 721 C C . ASP A 1 91 ? 7.572 -1.910 -15.751 1.00 92.31 91 ASP A C 1
ATOM 723 O O . ASP A 1 91 ? 8.305 -2.887 -15.559 1.00 92.31 91 ASP A O 1
ATOM 727 N N . ARG A 1 92 ? 7.714 -0.776 -15.045 1.00 88.56 92 ARG A N 1
ATOM 728 C CA . ARG A 1 92 ? 8.701 -0.601 -13.962 1.00 88.56 92 ARG A CA 1
ATOM 729 C C . ARG A 1 92 ? 8.428 -1.525 -12.775 1.00 88.56 92 ARG A C 1
ATOM 731 O O . ARG A 1 92 ? 9.349 -2.194 -12.305 1.00 88.56 92 ARG A O 1
ATOM 738 N N . ILE A 1 93 ? 7.176 -1.619 -12.325 1.00 89.00 93 ILE A N 1
ATOM 739 C CA . ILE A 1 93 ? 6.764 -2.522 -11.238 1.00 89.00 93 ILE A CA 1
ATOM 740 C C . ILE A 1 93 ? 7.060 -3.983 -11.610 1.00 89.00 93 ILE A C 1
ATOM 742 O O . ILE A 1 93 ? 7.658 -4.725 -10.830 1.00 89.00 93 ILE A O 1
ATOM 746 N N . LEU A 1 94 ? 6.707 -4.403 -12.828 1.00 89.69 94 LEU A N 1
ATOM 747 C CA . LEU A 1 94 ? 6.960 -5.760 -13.319 1.00 89.69 94 LEU A CA 1
ATOM 748 C C . LEU A 1 94 ? 8.453 -6.056 -13.474 1.00 89.69 94 LEU A C 1
ATOM 750 O O . LEU A 1 94 ? 8.883 -7.182 -13.216 1.00 89.69 94 LEU A O 1
ATOM 754 N N . ALA A 1 95 ? 9.258 -5.071 -13.874 1.00 87.94 95 ALA A N 1
ATOM 755 C CA . ALA A 1 95 ? 10.710 -5.202 -13.883 1.00 87.94 95 ALA A CA 1
ATOM 756 C C . ALA A 1 95 ? 11.263 -5.413 -12.463 1.00 87.94 95 ALA A C 1
ATOM 758 O O . ALA A 1 95 ? 12.125 -6.275 -12.275 1.00 87.94 95 ALA A O 1
ATOM 759 N N . GLY A 1 96 ? 10.719 -4.707 -11.466 1.00 82.75 96 GLY A N 1
ATOM 760 C CA . GLY A 1 96 ? 10.998 -4.938 -10.047 1.00 82.75 96 GLY A CA 1
ATOM 761 C C . GLY A 1 96 ? 10.673 -6.372 -9.622 1.00 82.75 96 GLY A C 1
ATOM 762 O O . GLY A 1 96 ? 11.537 -7.072 -9.097 1.00 82.75 96 GLY A O 1
ATOM 763 N N . TYR A 1 97 ? 9.484 -6.874 -9.965 1.00 84.31 97 TYR A N 1
ATOM 764 C CA . TYR A 1 97 ? 9.097 -8.258 -9.662 1.00 84.31 97 TYR A CA 1
ATOM 765 C C . TYR A 1 97 ? 9.954 -9.324 -10.356 1.00 84.31 97 TYR A C 1
ATOM 767 O O . TYR A 1 97 ? 10.062 -10.437 -9.852 1.00 84.31 97 TYR A O 1
ATOM 775 N N . LYS A 1 98 ? 10.596 -9.030 -11.492 1.00 81.81 98 LYS A N 1
ATOM 776 C CA . LYS A 1 98 ? 11.567 -9.964 -12.095 1.00 81.81 98 LYS A CA 1
ATOM 777 C C . LYS A 1 98 ? 12.853 -10.064 -11.275 1.00 81.81 98 LYS A C 1
ATOM 779 O O . LYS A 1 98 ? 13.434 -11.143 -11.209 1.00 81.81 98 LYS A O 1
ATOM 784 N N . LYS A 1 99 ? 13.295 -8.955 -10.672 1.00 79.69 99 LYS A N 1
ATOM 785 C CA . LYS A 1 99 ? 14.480 -8.910 -9.799 1.00 79.69 99 LYS A CA 1
ATOM 786 C C . LYS A 1 99 ? 14.186 -9.510 -8.425 1.00 79.69 99 LYS A C 1
ATOM 788 O O . LYS A 1 99 ? 15.026 -10.209 -7.871 1.00 79.69 99 LYS A O 1
ATOM 793 N N . PHE A 1 100 ? 12.981 -9.270 -7.915 1.00 79.38 100 PHE A N 1
ATOM 794 C CA . PHE A 1 100 ? 12.509 -9.774 -6.635 1.00 79.38 100 PHE A CA 1
ATOM 795 C C . PHE A 1 100 ? 11.150 -10.468 -6.819 1.00 79.38 100 PHE A C 1
ATOM 797 O O . PHE A 1 100 ? 10.099 -9.839 -6.648 1.00 79.38 100 PHE A O 1
ATOM 804 N N . PRO A 1 101 ? 11.142 -11.754 -7.225 1.00 74.56 101 PRO A N 1
ATOM 805 C CA . PRO A 1 101 ? 9.921 -12.488 -7.543 1.00 74.56 101 PRO A CA 1
ATOM 806 C C . PRO A 1 101 ? 9.146 -12.821 -6.274 1.00 74.56 101 PRO A C 1
ATOM 808 O O . PRO A 1 101 ? 9.217 -13.922 -5.729 1.00 74.56 101 PRO A O 1
ATOM 811 N N . GLN A 1 102 ? 8.372 -11.848 -5.811 1.00 78.69 102 GLN A N 1
ATOM 812 C CA . GLN A 1 102 ? 7.560 -11.976 -4.621 1.00 78.69 102 GLN A CA 1
ATOM 813 C C . GLN A 1 102 ? 6.080 -12.021 -4.985 1.00 78.69 102 GLN A C 1
ATOM 815 O O . GLN A 1 102 ? 5.405 -11.006 -5.131 1.00 78.69 102 GLN A O 1
ATOM 820 N N . LYS A 1 103 ? 5.553 -13.243 -5.071 1.00 92.12 103 LYS A N 1
ATOM 821 C CA . LYS A 1 103 ? 4.112 -13.511 -5.164 1.00 92.12 103 LYS A CA 1
ATOM 822 C C . LYS A 1 103 ? 3.475 -13.535 -3.772 1.00 92.12 103 LYS A C 1
ATOM 824 O O . LYS A 1 103 ? 2.745 -14.462 -3.426 1.00 92.12 103 LYS A O 1
ATOM 829 N N . LYS A 1 104 ? 3.812 -12.546 -2.946 1.00 94.38 104 LYS A N 1
ATOM 830 C CA . LYS A 1 104 ? 3.320 -12.404 -1.576 1.00 94.38 104 LYS A CA 1
ATOM 831 C C . LYS A 1 104 ? 3.002 -10.940 -1.300 1.00 94.38 104 LYS A C 1
ATOM 833 O O . LYS A 1 104 ? 3.833 -10.086 -1.594 1.00 94.38 104 LYS A O 1
ATOM 838 N N . ASP A 1 105 ? 1.855 -10.681 -0.689 1.00 95.25 105 ASP A N 1
ATOM 839 C CA . ASP A 1 105 ? 1.490 -9.356 -0.189 1.00 95.25 105 ASP A CA 1
ATOM 840 C C . ASP A 1 105 ? 1.664 -9.331 1.340 1.00 95.25 105 ASP A C 1
ATOM 842 O O . ASP A 1 105 ? 1.261 -10.277 2.021 1.00 95.25 105 ASP A O 1
ATOM 846 N N . HIS A 1 106 ? 2.301 -8.281 1.869 1.00 97.06 106 HIS A N 1
ATOM 847 C CA . HIS A 1 106 ? 2.700 -8.182 3.280 1.00 97.06 106 HIS A CA 1
ATOM 848 C C . HIS A 1 106 ? 1.911 -7.083 3.976 1.00 97.06 106 HIS A C 1
ATOM 850 O O . HIS A 1 106 ? 1.731 -5.987 3.433 1.00 97.06 106 HIS A O 1
ATOM 856 N N . PHE A 1 107 ? 1.458 -7.372 5.191 1.00 98.12 107 PHE A N 1
ATOM 857 C CA . PHE A 1 107 ? 0.613 -6.473 5.952 1.00 98.12 107 PHE A CA 1
ATOM 858 C C . PHE A 1 107 ? 1.059 -6.365 7.404 1.00 98.12 107 PHE A C 1
ATOM 860 O O . PHE A 1 107 ? 1.316 -7.366 8.073 1.00 98.12 107 PHE A O 1
ATOM 867 N N . MET A 1 108 ? 1.052 -5.133 7.907 1.00 97.50 108 MET A N 1
ATOM 868 C CA . MET A 1 108 ? 0.935 -4.874 9.341 1.00 97.50 108 MET A CA 1
ATOM 869 C C . MET A 1 108 ? -0.552 -4.740 9.679 1.00 97.50 108 MET A C 1
ATOM 871 O O . MET A 1 108 ? -1.311 -4.101 8.939 1.00 97.50 108 MET A O 1
ATOM 875 N N . VAL A 1 109 ? -0.996 -5.336 10.781 1.00 97.62 109 VAL A N 1
ATOM 876 C CA . VAL A 1 109 ? -2.415 -5.484 11.110 1.00 97.62 109 VAL A CA 1
ATOM 877 C C . VAL A 1 109 ? -2.729 -4.796 12.430 1.00 97.62 109 VAL A C 1
ATOM 879 O O . VAL A 1 109 ? -2.333 -5.223 13.510 1.00 97.62 109 VAL A O 1
ATOM 882 N N . ARG A 1 110 ? -3.558 -3.752 12.367 1.00 96.31 110 ARG A N 1
ATOM 883 C CA . ARG A 1 110 ? -4.125 -3.125 13.563 1.00 96.31 110 ARG A CA 1
ATOM 884 C C . ARG A 1 110 ? -5.483 -3.733 13.875 1.00 96.31 110 ARG A C 1
ATOM 886 O O . ARG A 1 110 ? -6.453 -3.528 13.148 1.00 96.31 110 ARG A O 1
ATOM 893 N N . ILE A 1 111 ? -5.561 -4.437 14.998 1.00 95.31 111 ILE A N 1
ATOM 894 C CA . ILE A 1 111 ? -6.809 -4.990 15.531 1.00 95.31 111 ILE A CA 1
ATOM 895 C C . ILE A 1 111 ? -7.456 -3.949 16.448 1.00 95.31 111 ILE A C 1
ATOM 897 O O . ILE A 1 111 ? -6.791 -3.370 17.313 1.00 95.31 111 ILE A O 1
ATOM 901 N N . ARG A 1 112 ? -8.759 -3.695 16.285 1.00 88.25 112 ARG A N 1
ATOM 902 C CA . ARG A 1 112 ? -9.481 -2.840 17.229 1.00 88.25 112 ARG A CA 1
ATOM 903 C C . ARG A 1 112 ? -9.559 -3.552 18.581 1.00 88.25 112 ARG A C 1
ATOM 905 O O . ARG A 1 112 ? -10.068 -4.663 18.679 1.00 88.25 112 ARG A O 1
ATOM 912 N N . LYS A 1 113 ? -9.096 -2.886 19.641 1.00 78.31 113 LYS A N 1
ATOM 913 C CA . LYS A 1 113 ? -9.318 -3.356 21.014 1.00 78.31 113 LYS A CA 1
ATOM 914 C C . LYS A 1 113 ? -10.819 -3.330 21.310 1.00 78.31 113 LYS A C 1
ATOM 916 O O . LYS A 1 113 ? -11.476 -2.333 21.007 1.00 78.31 113 LYS A O 1
ATOM 921 N N . ALA A 1 114 ? -11.350 -4.406 21.893 1.00 64.06 114 ALA A N 1
ATOM 922 C CA . ALA A 1 114 ? -12.733 -4.432 22.356 1.00 64.06 114 ALA A CA 1
ATOM 923 C C . ALA A 1 114 ? -12.987 -3.208 23.251 1.00 64.06 114 ALA A C 1
ATOM 925 O O . ALA A 1 114 ? -12.159 -2.876 24.104 1.00 64.06 114 ALA A O 1
ATOM 926 N N . LYS A 1 115 ? -14.106 -2.504 23.037 1.00 59.72 115 LYS A N 1
ATOM 927 C CA . LYS A 1 115 ? -14.550 -1.504 24.009 1.00 59.72 115 LYS A CA 1
ATOM 928 C C . LYS A 1 115 ? -14.880 -2.280 25.280 1.00 59.72 115 LYS A C 1
ATOM 930 O O . LYS A 1 115 ? -15.816 -3.072 25.259 1.00 59.72 115 LYS A O 1
ATOM 935 N N . ASN A 1 116 ? -14.102 -2.084 26.342 1.00 53.44 116 ASN A N 1
ATOM 936 C CA . ASN A 1 116 ? -14.520 -2.507 27.673 1.00 53.44 116 ASN A CA 1
ATOM 937 C C . ASN A 1 116 ? -15.816 -1.743 27.972 1.00 53.44 116 ASN A C 1
ATOM 939 O O . ASN A 1 116 ? -15.789 -0.517 28.091 1.00 53.44 116 ASN A O 1
ATOM 943 N N . SER A 1 117 ? -16.931 -2.468 27.929 1.00 44.97 117 SER A N 1
ATOM 944 C CA . SER A 1 117 ? -18.274 -2.014 28.292 1.00 44.97 117 SER A CA 1
ATOM 945 C C . SER A 1 117 ? -18.376 -1.742 29.781 1.00 44.97 117 SER A C 1
ATOM 947 O O . SER A 1 117 ? -17.853 -2.597 30.532 1.00 44.97 117 SER A O 1
#

Radius of gyration: 15.67 Å; Cα contacts (8 Å, |Δi|>4): 145; chains: 1; bounding box: 35×31×48 Å

pLDDT: mean 91.51, std 8.97, range [44.97, 98.38]

Foldseek 3Di:
DAAPCCLQQNDPVSNVRNVVVVVCCVPVVPDQKDWHWWDAQVLQVPDPDDPDDGDGTHHPVQFPDKDQQPVCVVVVLVVLVVPVVCVVVSVVVVVSCVVVVDSIITTDMDGDDPPPD

Mean predicted aligned error: 4.25 Å

Solvent-accessible surface area (backbone atoms only — not comparable to full-atom values): 6806 Å² total; per-residue (Å²): 114,44,40,24,77,62,15,57,60,39,45,64,69,35,25,50,49,16,50,52,50,50,53,49,48,69,71,65,64,79,63,63,64,45,39,21,41,46,49,46,27,83,58,43,77,69,66,72,90,61,100,55,75,63,48,83,34,44,58,83,87,69,49,72,42,75,46,78,37,66,95,49,40,67,57,52,51,55,58,55,68,68,43,65,96,45,46,72,60,49,53,52,52,53,54,48,37,70,78,52,78,64,56,54,52,38,21,40,68,50,69,64,75,79,79,85,123

Sequence (117 aa):
MTFNLNGVSGHLDHVAVANATTSAFDKTGFAEKLYYYSLPKAYTDTIEDYFIHFPDGSEDHEFDEIVNISDVWDTKIAAMMAHESQKEDIDRILAGYKKFPQKKDHFMVRIRKAKNS